Protein AF-A0A3S3U483-F1 (afdb_monomer)

pLDDT: mean 70.17, std 15.31, range [27.09, 84.0]

Organism: NCBI:txid2499852

Foldseek 3Di:
DDDEPQADADPVVQVCCCVVPVDHPNQCPVQPPPPQKDKDWDPVDPPVDIWIWMWGQRPNDTDIDTRNRPDDPPDPPDD

InterPro domains:
  IPR007460 Ribonuclease toxin, BrnT, of type II toxin-antitoxin system [PF04365] (9-61)
  IPR038573 Ribonuclease toxin BrnT superfamily [G3DSA:3.10.450.530] (2-79)

Mean predicted aligned error: 8.85 Å

Nearest PDB structures (foldseek):
  8qdx-assembly1_B  TM=6.179E-01  e=3.124E+00  Escherichia coli
  8qqs-assembly1_B  TM=6.066E-01  e=5.582E+00  Escherichia coli
  8qqu-assembly1_D  TM=3.897E-01  e=4.906E+00  Escherichia coli

Sequence (79 aa):
MGEGERTVWDDPKNEANILGRHIDFADLDEAFDGRFVVVAEDRR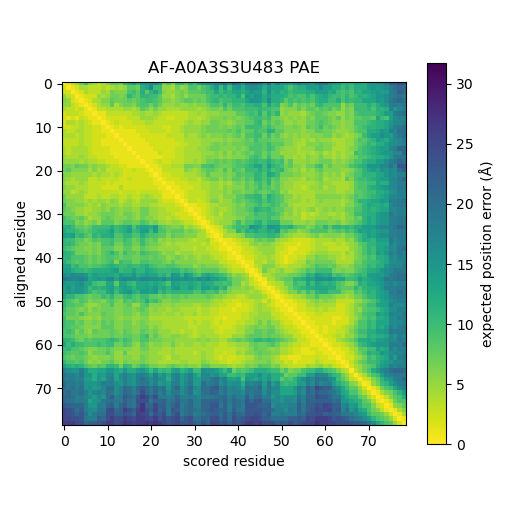RDYGERRFNMLVAVRGVIRFLDDSFKNRITSPRGA

Solvent-accessible surface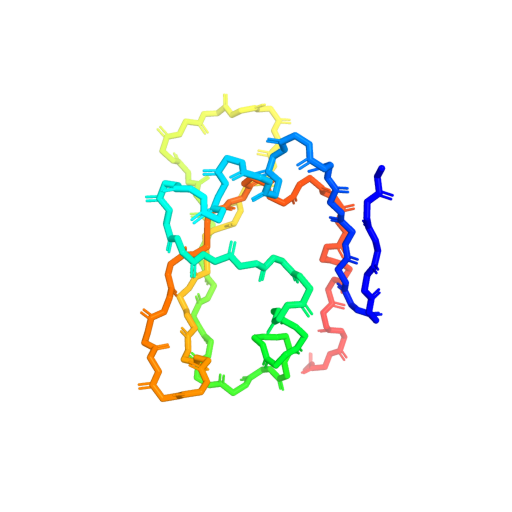 area (backbone atoms only — not comparable to full-atom values): 5057 Å² total; per-residue (Å²): 111,47,74,48,98,75,46,60,48,52,48,78,56,37,53,50,31,36,73,76,66,72,42,57,67,76,72,40,58,64,47,71,71,66,55,71,55,47,79,43,74,50,76,90,60,91,74,90,61,93,37,46,34,36,39,26,46,47,98,87,40,82,44,82,45,64,52,81,60,68,83,70,86,73,72,83,86,83,131

Secondary structure (DSSP, 8-state):
-EE-SS-EE-HHHHHHHHHHH---GGGGGGGGSSTTEEEEEE-SS--SS-EEEEEEEETTEEEEE-TTS-S--------

Radius of gyration: 12.54 Å; Cα contacts (8 Å, |Δi|>4): 93; chains: 1; bounding box: 26×37×30 Å

Structure (mmCIF, N/CA/C/O backbone):
data_AF-A0A3S3U483-F1
#
_entry.id   AF-A0A3S3U483-F1
#
loop_
_atom_site.group_PDB
_atom_site.id
_atom_site.type_symbol
_atom_site.label_atom_id
_atom_site.label_alt_id
_atom_site.label_comp_id
_atom_site.label_asym_id
_atom_site.label_entity_id
_atom_site.label_seq_id
_atom_site.pdbx_PDB_ins_code
_atom_site.Cartn_x
_atom_site.Cartn_y
_atom_site.Cartn_z
_atom_site.occupancy
_atom_site.B_iso_or_equiv
_atom_site.auth_seq_id
_atom_site.auth_comp_id
_atom_site.auth_asym_id
_atom_site.auth_atom_id
_atom_site.pdbx_PDB_model_num
ATOM 1 N N . MET A 1 1 ? 13.507 9.348 4.066 1.00 63.81 1 MET A N 1
ATOM 2 C CA . MET A 1 1 ? 13.063 7.978 3.771 1.00 63.81 1 MET A CA 1
ATOM 3 C C . MET A 1 1 ? 12.403 7.506 5.042 1.00 63.81 1 MET A C 1
ATOM 5 O O . MET A 1 1 ? 13.043 7.585 6.087 1.00 63.81 1 MET A O 1
ATOM 9 N N . GLY A 1 2 ? 11.133 7.132 4.957 1.00 68.38 2 GLY A N 1
ATOM 10 C CA . GLY A 1 2 ? 10.317 6.737 6.090 1.00 68.38 2 GLY A CA 1
ATOM 11 C C . GLY A 1 2 ? 10.238 5.223 6.175 1.00 68.38 2 GLY A C 1
ATOM 12 O O . GLY A 1 2 ? 10.297 4.522 5.161 1.00 68.38 2 GLY A O 1
ATOM 13 N N . GLU A 1 3 ? 10.128 4.728 7.397 1.00 72.88 3 GLU A N 1
ATOM 14 C CA . GLU A 1 3 ? 10.015 3.308 7.698 1.00 72.88 3 GLU A CA 1
ATOM 15 C C . GLU A 1 3 ? 8.916 3.079 8.742 1.00 72.88 3 GLU A C 1
ATOM 17 O O . GLU A 1 3 ? 8.743 3.870 9.670 1.00 72.88 3 GLU A O 1
ATOM 22 N N . GLY A 1 4 ? 8.158 2.004 8.550 1.00 67.69 4 GLY A N 1
ATOM 23 C CA . GLY A 1 4 ? 7.185 1.435 9.479 1.00 67.69 4 GLY A CA 1
ATOM 24 C C . GLY A 1 4 ? 7.549 -0.017 9.798 1.00 67.69 4 GLY A C 1
ATOM 25 O O . GLY A 1 4 ? 8.591 -0.511 9.363 1.00 67.69 4 GLY A O 1
ATOM 26 N N . GLU A 1 5 ? 6.701 -0.739 10.536 1.00 70.62 5 GLU A N 1
ATOM 27 C CA . GLU A 1 5 ? 7.025 -2.110 10.959 1.00 70.62 5 GLU A CA 1
ATOM 28 C C . GLU A 1 5 ? 7.145 -3.063 9.755 1.00 70.62 5 GLU A C 1
ATOM 30 O O . GLU A 1 5 ? 7.997 -3.957 9.742 1.00 70.62 5 GLU A O 1
ATOM 35 N N . ARG A 1 6 ? 6.308 -2.874 8.722 1.00 67.50 6 ARG A N 1
ATOM 36 C CA . ARG A 1 6 ? 6.266 -3.734 7.521 1.00 67.50 6 ARG A CA 1
ATOM 37 C C . ARG A 1 6 ? 6.434 -2.979 6.207 1.00 67.50 6 ARG A C 1
ATOM 39 O O . ARG A 1 6 ? 6.300 -3.573 5.137 1.00 67.50 6 ARG A O 1
ATOM 46 N N . THR A 1 7 ? 6.732 -1.687 6.269 1.00 70.12 7 THR A N 1
ATOM 47 C CA . THR A 1 7 ? 6.716 -0.785 5.114 1.00 70.12 7 THR A CA 1
ATOM 48 C C . THR A 1 7 ? 7.928 0.139 5.106 1.00 70.12 7 THR A C 1
ATOM 50 O O . THR A 1 7 ? 8.390 0.596 6.143 1.00 70.12 7 THR A O 1
ATOM 53 N N . VAL A 1 8 ? 8.460 0.418 3.917 1.00 74.31 8 VAL A N 1
ATOM 54 C CA . VAL A 1 8 ? 9.526 1.407 3.695 1.00 74.31 8 VAL A CA 1
ATOM 55 C C . VAL A 1 8 ? 9.116 2.259 2.505 1.00 74.31 8 VAL A C 1
ATOM 57 O O . VAL A 1 8 ? 8.569 1.737 1.529 1.00 74.31 8 VAL A O 1
ATOM 60 N N . TRP A 1 9 ? 9.350 3.566 2.580 1.00 77.38 9 TRP A N 1
ATOM 61 C CA . TRP A 1 9 ? 8.934 4.494 1.537 1.00 77.38 9 TRP A CA 1
ATOM 62 C C . TRP A 1 9 ? 9.829 5.730 1.416 1.00 77.38 9 TRP A C 1
ATOM 64 O O . TRP A 1 9 ? 10.566 6.118 2.322 1.00 77.38 9 TRP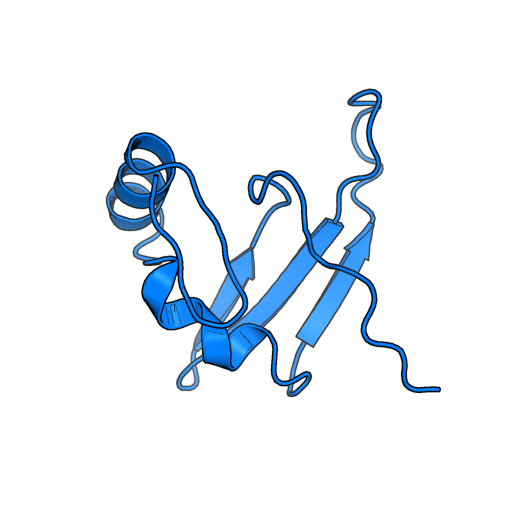 A O 1
ATOM 74 N N . ASP A 1 10 ? 9.715 6.399 0.272 1.00 77.88 10 ASP A N 1
ATOM 75 C CA . ASP A 1 10 ? 10.325 7.705 0.034 1.00 77.88 10 ASP A CA 1
ATOM 76 C C . ASP A 1 10 ? 9.406 8.828 0.545 1.00 77.88 10 ASP A C 1
ATOM 78 O O . ASP A 1 10 ? 8.231 8.883 0.182 1.00 77.88 10 ASP A O 1
ATOM 82 N N . ASP A 1 11 ? 9.922 9.761 1.347 1.00 79.69 11 ASP A N 1
ATOM 83 C CA . ASP A 1 11 ? 9.106 10.832 1.957 1.00 79.69 11 ASP A CA 1
ATOM 84 C C . ASP A 1 11 ? 8.396 11.721 0.925 1.00 79.69 11 ASP A C 1
ATOM 86 O O . ASP A 1 11 ? 7.187 11.906 1.065 1.00 79.69 11 ASP A O 1
ATOM 90 N N . PRO A 1 12 ? 9.053 12.179 -0.168 1.00 80.50 12 PRO A N 1
ATOM 91 C CA . PRO A 1 12 ? 8.374 12.982 -1.192 1.00 80.50 12 PRO A CA 1
ATOM 92 C C . PRO A 1 12 ? 7.192 12.242 -1.829 1.00 80.50 12 PRO A C 1
ATOM 94 O O . PRO A 1 12 ? 6.238 12.837 -2.327 1.00 80.50 12 PRO A O 1
ATOM 97 N N . LYS A 1 13 ? 7.260 10.911 -1.823 1.00 74.38 13 LYS A N 1
ATOM 98 C CA . LYS A 1 13 ? 6.229 10.040 -2.362 1.00 74.38 13 LYS A CA 1
ATOM 99 C C . LYS A 1 13 ? 5.088 9.821 -1.378 1.00 74.38 13 LYS A C 1
ATOM 101 O O . LYS A 1 13 ? 3.936 9.783 -1.808 1.00 74.38 13 LYS A O 1
ATOM 106 N N . ASN A 1 14 ? 5.398 9.705 -0.087 1.00 79.25 14 ASN A N 1
ATOM 107 C CA . ASN A 1 14 ? 4.380 9.667 0.957 1.00 79.25 14 ASN A CA 1
ATOM 108 C C . ASN A 1 14 ? 3.598 10.981 0.989 1.00 79.25 14 ASN A C 1
ATOM 110 O O . ASN A 1 14 ? 2.376 10.960 0.929 1.00 79.25 14 ASN A O 1
ATOM 114 N N . GLU A 1 15 ? 4.286 12.125 0.954 1.00 80.62 15 GLU A N 1
ATOM 115 C CA . GLU A 1 15 ? 3.643 13.443 0.888 1.00 80.62 15 GLU A CA 1
ATOM 116 C C . GLU A 1 15 ? 2.706 13.560 -0.320 1.00 80.62 15 GLU A C 1
ATOM 118 O O . GLU A 1 15 ? 1.547 13.953 -0.175 1.00 80.62 15 GLU A O 1
ATOM 123 N N . ALA A 1 16 ? 3.156 13.141 -1.508 1.00 79.25 16 ALA A N 1
ATOM 124 C CA . ALA A 1 16 ? 2.315 13.130 -2.702 1.00 79.25 16 ALA A CA 1
ATOM 125 C C . ALA A 1 16 ? 1.076 12.225 -2.554 1.00 79.25 16 ALA A C 1
ATOM 127 O O . ALA A 1 16 ? 0.002 12.569 -3.049 1.00 79.25 16 ALA A O 1
ATOM 128 N N . ASN A 1 17 ? 1.191 11.089 -1.861 1.00 77.69 17 ASN A N 1
ATOM 129 C CA . ASN A 1 17 ? 0.062 10.192 -1.610 1.00 77.69 17 ASN A CA 1
ATOM 130 C C . ASN A 1 17 ? -0.890 10.697 -0.523 1.00 77.69 17 ASN A C 1
ATOM 132 O O . ASN A 1 17 ? -2.104 10.546 -0.673 1.00 77.69 17 ASN A O 1
ATOM 136 N N . ILE A 1 18 ? -0.386 11.355 0.517 1.00 82.06 18 ILE A N 1
ATOM 137 C CA . ILE A 1 18 ? -1.216 12.026 1.520 1.00 82.06 18 ILE A CA 1
ATOM 138 C C . ILE A 1 18 ? -2.023 13.142 0.847 1.00 82.06 18 ILE A C 1
ATOM 140 O O . ILE A 1 18 ? -3.234 13.232 1.046 1.00 82.06 18 ILE A O 1
ATOM 144 N N . LEU A 1 19 ? -1.382 13.942 -0.010 1.00 81.31 19 LEU A N 1
ATOM 145 C CA . LEU A 1 19 ? -2.027 15.051 -0.717 1.00 81.31 19 LEU A CA 1
ATOM 146 C C . LEU A 1 19 ? -2.999 14.583 -1.807 1.00 81.31 19 LEU A C 1
ATOM 148 O O . LEU A 1 19 ? -4.088 15.132 -1.937 1.00 81.31 19 LEU A O 1
ATOM 152 N N . GLY A 1 20 ? -2.611 13.588 -2.607 1.00 79.06 20 GLY A N 1
ATOM 153 C CA . GLY A 1 20 ? -3.397 13.146 -3.761 1.00 79.06 20 GLY A CA 1
ATOM 154 C C . GLY A 1 20 ? -4.443 12.080 -3.445 1.00 79.06 20 GLY A C 1
ATOM 155 O O . GLY A 1 20 ? -5.401 11.920 -4.200 1.00 79.06 20 GLY A O 1
ATOM 156 N N . ARG A 1 21 ? -4.245 11.303 -2.374 1.00 74.69 21 ARG A N 1
ATOM 157 C CA . ARG A 1 21 ? -5.040 10.100 -2.077 1.00 74.69 21 ARG A CA 1
ATOM 158 C C . ARG A 1 21 ? -5.429 9.955 -0.609 1.00 74.69 21 ARG A C 1
ATOM 160 O O . ARG A 1 21 ? -6.135 9.003 -0.284 1.00 74.69 21 ARG A O 1
ATOM 167 N N . HIS A 1 22 ? -4.998 10.868 0.267 1.00 79.81 22 HIS A N 1
ATOM 168 C CA . HIS A 1 22 ? -5.258 10.818 1.711 1.00 79.81 22 HIS A CA 1
ATOM 169 C C . HIS A 1 22 ? -4.849 9.478 2.348 1.00 79.81 22 HIS A C 1
ATOM 171 O O . HIS A 1 22 ? -5.541 8.922 3.209 1.00 79.81 22 HIS A O 1
ATOM 177 N N . ILE A 1 23 ? -3.732 8.929 1.870 1.00 75.38 23 ILE A N 1
ATOM 178 C CA . ILE A 1 23 ? -3.115 7.711 2.392 1.00 75.38 23 ILE A CA 1
ATOM 179 C C . ILE A 1 23 ? -1.745 8.098 2.926 1.00 75.38 23 ILE A C 1
ATOM 181 O O . I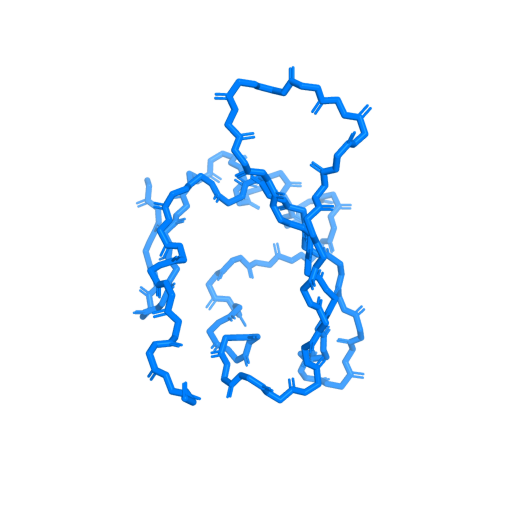LE A 1 23 ? -0.899 8.530 2.147 1.00 75.38 23 ILE A O 1
ATOM 185 N N . ASP A 1 24 ? -1.548 7.908 4.227 1.00 81.25 24 ASP A N 1
ATOM 186 C CA . ASP A 1 24 ? -0.222 7.875 4.831 1.00 81.25 24 ASP A CA 1
ATOM 187 C C . ASP A 1 24 ? 0.281 6.431 4.820 1.00 81.25 24 ASP A C 1
ATOM 189 O O . ASP A 1 24 ? -0.437 5.504 5.204 1.00 81.25 24 ASP A O 1
ATOM 193 N N . PHE A 1 25 ? 1.506 6.228 4.353 1.00 75.75 25 PHE A N 1
ATOM 194 C CA . PHE A 1 25 ? 2.146 4.923 4.347 1.00 75.75 25 PHE A CA 1
ATOM 195 C C . PHE A 1 25 ? 2.431 4.377 5.744 1.00 75.75 25 PHE A C 1
ATOM 197 O O . PHE A 1 25 ? 2.389 3.160 5.915 1.00 75.75 25 PHE A O 1
ATOM 204 N N . ALA A 1 26 ? 2.617 5.242 6.743 1.00 80.31 26 ALA A N 1
ATOM 205 C CA . ALA A 1 26 ? 2.791 4.812 8.129 1.00 80.31 26 ALA A CA 1
ATOM 206 C C . ALA A 1 26 ? 1.545 4.101 8.695 1.00 80.31 26 ALA A C 1
ATOM 208 O O . ALA A 1 26 ? 1.654 3.261 9.583 1.00 80.31 26 ALA A O 1
ATOM 209 N N . ASP A 1 27 ? 0.360 4.391 8.149 1.00 76.88 27 ASP A N 1
ATOM 210 C CA . ASP A 1 27 ? -0.911 3.787 8.563 1.00 76.88 27 ASP A CA 1
ATOM 211 C C . ASP A 1 27 ? -1.202 2.442 7.868 1.00 76.88 27 ASP A C 1
ATOM 213 O O . ASP A 1 27 ? -2.223 1.806 8.142 1.00 76.88 27 ASP A O 1
ATOM 217 N N . LEU A 1 28 ? -0.339 1.994 6.949 1.00 76.06 28 LEU A N 1
ATOM 218 C CA . LEU A 1 28 ? -0.595 0.802 6.138 1.00 76.06 28 LEU A CA 1
ATOM 219 C C . LEU A 1 28 ? -0.186 -0.513 6.797 1.00 76.06 28 LEU A C 1
ATOM 221 O O . LEU A 1 28 ? -0.452 -1.554 6.210 1.00 76.06 28 LEU A O 1
ATOM 225 N N . ASP A 1 29 ? 0.392 -0.529 7.998 1.00 76.25 29 ASP A N 1
ATOM 226 C CA . ASP A 1 29 ? 0.778 -1.794 8.646 1.00 76.25 29 ASP A CA 1
ATOM 227 C C . ASP A 1 29 ? -0.409 -2.765 8.836 1.00 76.25 29 ASP A C 1
ATOM 229 O O . ASP A 1 29 ? -0.224 -3.981 8.736 1.00 76.25 29 ASP A O 1
ATOM 233 N N . GLU A 1 30 ? -1.632 -2.246 9.023 1.00 71.94 30 GLU A N 1
ATOM 234 C CA . GLU A 1 30 ? -2.875 -3.040 9.053 1.00 71.94 30 GLU A CA 1
ATOM 235 C C .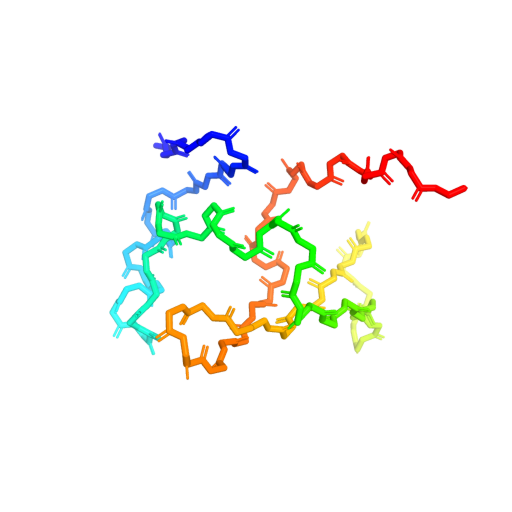 GLU A 1 30 ? -3.183 -3.678 7.690 1.00 71.94 30 GLU A C 1
ATOM 237 O O . GLU A 1 30 ? -3.655 -4.808 7.634 1.00 71.94 30 GLU A O 1
ATOM 242 N N . ALA A 1 31 ? -2.847 -3.012 6.580 1.00 72.56 31 ALA A N 1
ATOM 243 C CA . ALA A 1 31 ? -3.076 -3.548 5.239 1.00 72.56 31 ALA A CA 1
ATOM 244 C C . ALA A 1 31 ? -2.275 -4.829 4.954 1.00 72.56 31 ALA A C 1
ATOM 246 O O . ALA A 1 31 ? -2.649 -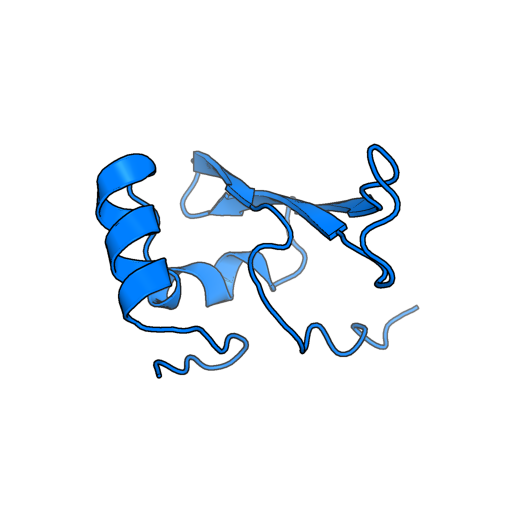5.622 4.088 1.00 72.56 31 ALA A O 1
ATOM 247 N N . PHE A 1 32 ? -1.170 -5.033 5.673 1.00 71.19 32 PHE A N 1
ATOM 248 C CA . PHE A 1 32 ? -0.293 -6.191 5.508 1.00 71.19 32 PHE A CA 1
ATOM 249 C C . PHE A 1 32 ? -0.611 -7.336 6.477 1.00 71.19 32 PHE A C 1
ATOM 251 O O . PHE A 1 32 ? 0.128 -8.318 6.512 1.00 71.19 32 PHE A O 1
ATOM 258 N N . ASP A 1 33 ? -1.706 -7.257 7.240 1.00 74.56 33 ASP A N 1
ATOM 259 C CA . ASP A 1 33 ? -2.132 -8.334 8.142 1.00 74.56 33 ASP A CA 1
ATOM 260 C C . ASP A 1 33 ? -2.817 -9.516 7.416 1.00 74.56 33 ASP A C 1
ATOM 262 O O . ASP A 1 33 ? -3.099 -10.552 8.021 1.00 74.56 33 ASP A O 1
ATOM 266 N N . GLY A 1 34 ? -3.050 -9.377 6.105 1.00 66.31 34 GLY A N 1
ATOM 267 C CA . GLY A 1 34 ? -3.625 -10.404 5.237 1.00 66.31 34 GLY A CA 1
ATOM 268 C C . GLY A 1 34 ? -5.155 -10.469 5.249 1.00 66.31 34 GLY A C 1
ATOM 269 O O . GLY A 1 34 ? -5.732 -11.269 4.507 1.00 66.31 34 GLY A O 1
ATOM 270 N N . ARG A 1 35 ? -5.844 -9.645 6.045 1.00 71.56 35 ARG A N 1
ATOM 271 C CA . ARG A 1 35 ? -7.309 -9.600 6.077 1.00 71.56 35 ARG A CA 1
ATOM 272 C C . ARG A 1 35 ? -7.837 -8.669 4.992 1.00 71.56 35 ARG A C 1
ATOM 274 O O . ARG A 1 35 ? -7.377 -7.549 4.818 1.00 71.56 35 ARG A O 1
ATOM 281 N N . PHE A 1 36 ? -8.837 -9.149 4.251 1.00 76.88 36 PHE A N 1
ATOM 282 C CA . PHE A 1 36 ? -9.522 -8.386 3.196 1.00 76.88 36 PHE A CA 1
ATOM 283 C C . PHE A 1 36 ? -8.582 -7.777 2.143 1.00 76.88 36 PHE A C 1
ATOM 285 O O . PHE A 1 36 ? -8.859 -6.699 1.614 1.00 76.88 36 PHE A O 1
ATOM 292 N N . VAL A 1 37 ? -7.486 -8.474 1.832 1.00 80.69 37 VAL A N 1
ATOM 293 C CA . VAL A 1 37 ? -6.509 -8.053 0.829 1.00 80.69 37 VAL A CA 1
ATOM 294 C C . VAL A 1 37 ? -6.696 -8.829 -0.474 1.00 80.69 37 VAL A C 1
ATOM 296 O O . VAL A 1 37 ? -6.820 -10.053 -0.485 1.00 80.69 37 VAL A O 1
ATOM 299 N N . VAL A 1 38 ? -6.693 -8.113 -1.593 1.00 81.38 38 VAL A N 1
ATOM 300 C CA . VAL A 1 38 ? -6.600 -8.678 -2.939 1.00 81.38 38 VAL A CA 1
ATOM 301 C C . VAL A 1 38 ? -5.343 -8.115 -3.580 1.00 81.38 38 VAL A C 1
ATOM 303 O O . VAL A 1 38 ? -5.219 -6.902 -3.734 1.00 81.38 38 VAL A O 1
ATOM 306 N N . VAL A 1 39 ? -4.421 -8.994 -3.966 1.00 82.56 39 VAL A N 1
ATOM 307 C CA . VAL A 1 39 ? -3.180 -8.626 -4.655 1.00 82.56 39 VAL A CA 1
ATOM 308 C C . VAL A 1 39 ? -3.246 -9.135 -6.088 1.00 82.56 39 VAL A C 1
ATOM 310 O O . VAL A 1 39 ? -3.525 -10.310 -6.323 1.00 82.56 39 VAL A O 1
ATOM 313 N N . ALA A 1 40 ? -2.985 -8.257 -7.050 1.00 82.19 40 ALA A N 1
ATOM 314 C CA . ALA A 1 40 ? -2.956 -8.584 -8.467 1.00 82.19 40 ALA A CA 1
ATOM 315 C C . ALA A 1 40 ? -1.674 -8.047 -9.103 1.00 82.19 40 ALA A C 1
ATOM 317 O O . ALA A 1 40 ? -1.296 -6.901 -8.886 1.00 82.19 40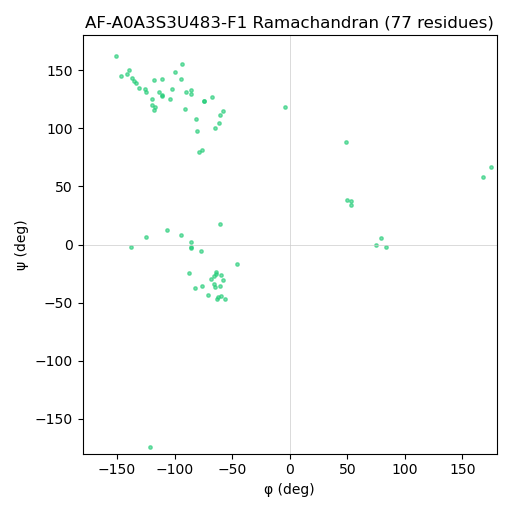 ALA A O 1
ATOM 318 N N . GLU A 1 41 ? -1.011 -8.866 -9.915 1.00 81.44 41 GLU A N 1
ATOM 319 C CA . GLU A 1 41 ? 0.144 -8.417 -10.694 1.00 81.44 41 GLU A CA 1
ATOM 320 C C . GLU A 1 41 ? -0.301 -7.405 -11.759 1.00 81.44 41 GLU A C 1
ATOM 322 O O . GLU A 1 41 ? -1.212 -7.674 -12.550 1.00 81.44 41 GLU A O 1
ATOM 327 N N . ASP A 1 42 ? 0.338 -6.237 -11.789 1.00 77.81 42 ASP A N 1
ATOM 328 C CA . ASP A 1 42 ? 0.133 -5.249 -12.838 1.00 77.81 42 ASP A CA 1
ATOM 329 C C . ASP A 1 42 ? 0.973 -5.615 -14.063 1.00 77.81 42 ASP A C 1
ATOM 331 O O . ASP A 1 42 ? 2.197 -5.492 -14.072 1.00 77.81 42 ASP A O 1
ATOM 335 N N . ARG A 1 43 ? 0.285 -6.066 -15.113 1.00 79.31 43 ARG A N 1
ATOM 336 C CA . ARG A 1 43 ? 0.878 -6.423 -16.409 1.00 79.31 43 ARG A CA 1
ATOM 337 C C . ARG A 1 43 ? 0.571 -5.402 -17.506 1.00 79.31 43 ARG A C 1
ATOM 339 O O . ARG A 1 43 ? 0.758 -5.696 -18.682 1.00 79.31 43 ARG A O 1
ATOM 346 N N . ARG A 1 44 ? 0.045 -4.218 -17.160 1.00 77.56 44 ARG A N 1
ATOM 347 C CA . ARG A 1 44 ? -0.407 -3.219 -18.150 1.00 77.56 44 ARG A CA 1
ATOM 348 C C . ARG A 1 44 ? 0.746 -2.609 -18.939 1.00 77.56 44 ARG A C 1
ATOM 350 O O . ARG A 1 44 ? 0.540 -2.185 -20.074 1.00 77.56 44 ARG A O 1
ATOM 357 N N . ARG A 1 45 ? 1.936 -2.519 -18.342 1.00 68.06 45 ARG A N 1
ATOM 358 C CA . ARG A 1 45 ? 3.167 -2.092 -19.015 1.00 68.06 45 ARG A CA 1
ATOM 359 C C . ARG A 1 45 ? 4.334 -2.927 -18.521 1.00 68.06 45 ARG A C 1
ATOM 361 O O . ARG A 1 45 ? 4.373 -3.303 -17.352 1.00 68.06 45 ARG A O 1
ATOM 368 N N . ASP A 1 46 ? 5.285 -3.166 -19.412 1.00 69.38 46 ASP A N 1
ATOM 369 C CA . ASP A 1 46 ? 6.556 -3.767 -19.040 1.00 69.38 46 ASP A CA 1
ATOM 370 C C . ASP A 1 46 ? 7.461 -2.677 -18.459 1.00 69.38 46 ASP A C 1
ATOM 372 O O . ASP A 1 46 ? 8.039 -1.860 -19.177 1.00 69.38 46 ASP A O 1
ATOM 376 N N . TYR A 1 47 ? 7.488 -2.604 -17.130 1.00 67.94 47 TYR A N 1
ATOM 377 C CA . TYR A 1 47 ? 8.324 -1.662 -16.390 1.00 67.94 47 TYR A CA 1
ATOM 378 C C . TYR A 1 47 ? 9.746 -2.206 -16.155 1.00 67.94 47 TYR A C 1
ATOM 380 O O . TYR A 1 47 ? 10.538 -1.536 -15.496 1.00 67.94 47 TYR A O 1
ATOM 388 N N . GLY A 1 48 ? 10.078 -3.402 -16.664 1.00 71.62 48 GLY A N 1
ATOM 389 C CA . GLY A 1 48 ? 11.343 -4.094 -16.385 1.00 71.62 48 GLY A CA 1
ATOM 390 C C . GLY A 1 48 ? 11.424 -4.721 -14.985 1.00 71.62 48 GLY A C 1
ATOM 391 O O . GLY A 1 48 ? 12.421 -5.354 -14.647 1.00 71.62 48 GLY A O 1
ATOM 392 N N . GLU A 1 49 ? 10.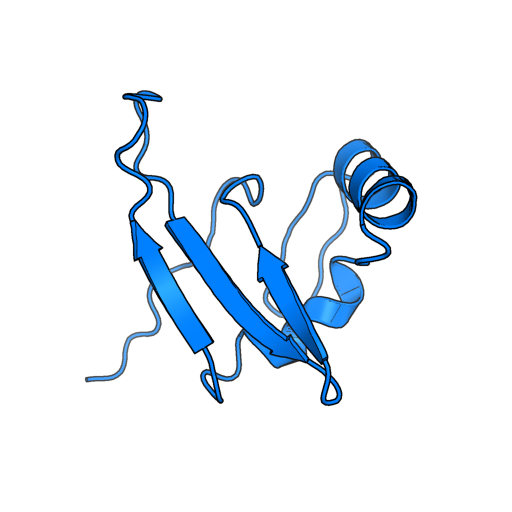371 -4.576 -14.179 1.00 70.56 49 GLU A N 1
ATOM 393 C CA . GLU A 1 49 ? 10.212 -5.145 -12.841 1.00 70.56 49 GLU A CA 1
ATOM 394 C C . GLU A 1 49 ? 8.770 -5.642 -12.654 1.00 70.56 49 GLU A C 1
ATOM 396 O O . GLU A 1 49 ? 7.834 -5.114 -13.262 1.00 70.56 49 GLU A O 1
ATOM 401 N N . ARG A 1 50 ? 8.581 -6.678 -11.825 1.00 72.06 50 ARG A N 1
ATOM 402 C CA . ARG A 1 50 ? 7.241 -7.188 -11.501 1.00 72.06 50 ARG A CA 1
ATOM 403 C C . ARG A 1 50 ? 6.561 -6.220 -10.549 1.00 72.06 50 ARG A C 1
ATOM 405 O O . ARG A 1 50 ? 7.092 -5.978 -9.470 1.00 72.06 50 ARG A O 1
ATOM 412 N N . ARG A 1 51 ? 5.383 -5.737 -10.938 1.00 75.00 51 ARG A N 1
ATOM 413 C CA . ARG A 1 51 ? 4.600 -4.789 -10.151 1.00 75.00 51 ARG A CA 1
ATOM 414 C C . ARG A 1 51 ? 3.330 -5.417 -9.610 1.00 75.00 51 ARG A C 1
ATOM 416 O O . ARG A 1 51 ? 2.695 -6.195 -10.319 1.00 75.00 51 ARG A O 1
ATOM 423 N N . PHE A 1 52 ? 2.929 -5.068 -8.391 1.00 79.06 52 PHE A N 1
ATOM 424 C CA . PHE A 1 52 ? 1.683 -5.555 -7.798 1.00 79.06 52 PHE A CA 1
ATOM 425 C C . PHE A 1 52 ? 0.776 -4.413 -7.346 1.00 79.06 52 PHE A C 1
ATOM 427 O O . PHE A 1 52 ? 1.179 -3.509 -6.626 1.00 79.06 52 PHE A O 1
ATOM 434 N N . ASN A 1 53 ? -0.490 -4.495 -7.738 1.00 79.94 53 ASN A N 1
ATOM 435 C CA . ASN A 1 53 ? -1.550 -3.660 -7.202 1.00 79.94 53 ASN A CA 1
ATOM 436 C C . ASN A 1 53 ? -2.245 -4.397 -6.060 1.00 79.94 53 ASN A C 1
ATOM 438 O O . ASN A 1 53 ? -2.485 -5.604 -6.137 1.00 79.94 53 ASN A O 1
ATOM 442 N N . MET A 1 54 ? -2.614 -3.655 -5.027 1.00 81.69 54 MET A N 1
ATOM 443 C CA . MET A 1 54 ? -3.303 -4.172 -3.859 1.00 81.69 54 MET A CA 1
ATOM 444 C C . MET A 1 54 ? -4.590 -3.382 -3.605 1.00 81.69 54 MET A C 1
ATOM 446 O O . MET A 1 54 ? -4.613 -2.153 -3.635 1.00 81.69 54 MET A O 1
ATOM 450 N N . LEU A 1 55 ? -5.675 -4.108 -3.351 1.00 84.00 55 LEU A N 1
ATOM 451 C CA . LEU A 1 55 ? -6.919 -3.587 -2.794 1.00 84.00 55 LEU A CA 1
ATOM 452 C C . LEU A 1 55 ? -7.064 -4.134 -1.385 1.00 84.00 55 LEU A C 1
ATOM 454 O O . LEU A 1 55 ? -6.969 -5.343 -1.189 1.00 84.00 55 LEU A O 1
ATOM 458 N N . VAL A 1 56 ? -7.291 -3.256 -0.419 1.00 83.44 56 VAL A N 1
ATOM 459 C CA . VAL A 1 56 ? -7.318 -3.638 0.993 1.00 83.44 56 VAL A CA 1
ATOM 460 C C . VAL A 1 56 ? -8.318 -2.798 1.770 1.00 83.44 56 VAL A C 1
ATOM 462 O O . VAL A 1 56 ? -8.508 -1.620 1.467 1.00 83.44 56 VAL A O 1
ATOM 465 N N . ALA A 1 57 ? -8.969 -3.394 2.765 1.00 82.81 57 ALA A N 1
ATOM 466 C CA . ALA A 1 57 ? -9.782 -2.656 3.721 1.00 82.81 57 ALA A CA 1
ATOM 467 C C . ALA A 1 57 ? -8.917 -2.246 4.919 1.00 82.81 57 ALA A C 1
ATOM 469 O O . ALA A 1 57 ? -8.442 -3.104 5.651 1.00 82.81 57 ALA A O 1
ATOM 470 N N . VAL A 1 58 ? -8.740 -0.942 5.130 1.00 77.69 58 VAL A N 1
ATOM 471 C CA . VAL A 1 58 ? -8.023 -0.387 6.290 1.00 77.69 58 VAL A CA 1
ATOM 472 C C . VAL A 1 58 ? -8.992 0.488 7.062 1.00 77.69 58 VAL A C 1
ATOM 474 O O . VAL A 1 58 ? -9.612 1.382 6.474 1.00 77.69 58 VAL A O 1
ATOM 477 N N . ARG A 1 59 ? -9.170 0.217 8.363 1.00 79.69 59 ARG A N 1
ATOM 478 C CA . ARG A 1 59 ? -10.117 0.948 9.229 1.00 79.69 59 ARG A CA 1
ATOM 479 C C . ARG A 1 59 ? -11.531 1.065 8.620 1.00 79.69 59 ARG A C 1
ATOM 481 O O . ARG A 1 59 ? -12.181 2.103 8.716 1.00 79.69 59 ARG A O 1
ATOM 488 N N . GLY A 1 60 ?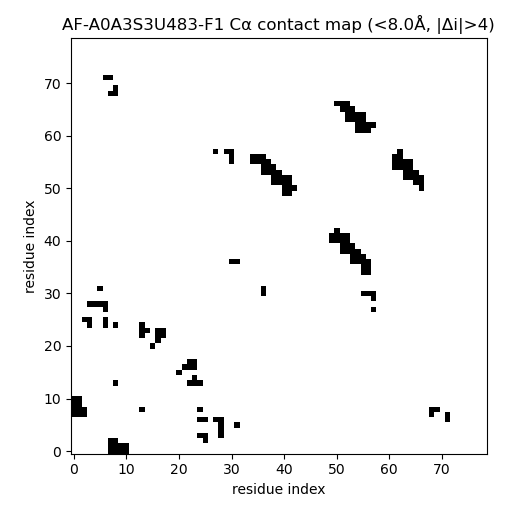 -11.998 0.010 7.944 1.00 78.06 60 GLY A N 1
ATOM 489 C CA . GLY A 1 60 ? -13.327 -0.046 7.314 1.00 78.06 60 GLY A CA 1
ATOM 490 C C . GLY A 1 60 ? -13.463 0.678 5.967 1.00 78.06 60 GLY A C 1
ATOM 491 O O . GLY A 1 60 ? -14.565 0.736 5.426 1.00 78.06 60 GLY A O 1
ATOM 492 N N . VAL A 1 61 ? -12.374 1.204 5.397 1.00 79.38 61 VAL A N 1
ATOM 493 C CA . VAL A 1 61 ? -12.368 1.876 4.088 1.00 79.38 61 VAL A CA 1
ATOM 494 C C . VAL A 1 61 ? -11.549 1.064 3.089 1.00 79.38 61 VAL A C 1
ATOM 496 O O . VAL A 1 61 ? -10.413 0.693 3.374 1.00 79.38 61 VAL A O 1
ATOM 499 N N . ILE A 1 62 ? -12.099 0.825 1.896 1.00 81.12 62 ILE A N 1
ATOM 500 C CA . ILE A 1 62 ? -11.365 0.169 0.806 1.00 81.12 62 ILE A CA 1
ATOM 501 C C . ILE A 1 62 ? -10.365 1.165 0.209 1.00 81.12 62 ILE A C 1
ATOM 503 O O . ILE A 1 62 ? -10.742 2.251 -0.236 1.00 81.12 62 ILE A O 1
ATOM 507 N N . ARG A 1 63 ? -9.086 0.790 0.188 1.00 81.00 63 ARG A N 1
ATOM 508 C CA . ARG A 1 63 ? -7.974 1.572 -0.359 1.00 81.00 63 ARG A CA 1
ATOM 509 C C . ARG A 1 63 ? -7.333 0.819 -1.521 1.00 81.00 63 ARG A C 1
ATOM 511 O O . ARG A 1 63 ? -7.181 -0.400 -1.476 1.00 81.00 63 ARG A O 1
ATOM 518 N N . PHE A 1 64 ? -6.949 1.568 -2.551 1.00 79.25 64 PHE A N 1
ATOM 519 C CA . PHE A 1 64 ? -6.169 1.067 -3.678 1.00 79.25 64 PHE A CA 1
ATOM 520 C C . PHE A 1 64 ? -4.717 1.520 -3.543 1.00 79.25 64 PHE A C 1
ATOM 522 O O . PHE A 1 64 ? -4.429 2.713 -3.426 1.00 79.25 64 PHE A O 1
ATOM 529 N N . LEU A 1 65 ? -3.816 0.551 -3.575 1.00 75.62 65 LEU A N 1
ATOM 530 C CA . LEU A 1 65 ? -2.380 0.705 -3.436 1.00 75.62 65 LEU A CA 1
ATOM 531 C C . LEU A 1 65 ? -1.754 0.223 -4.744 1.00 75.62 65 LEU A C 1
ATOM 533 O O . LEU A 1 65 ? -1.888 -0.947 -5.096 1.00 75.62 65 LEU A O 1
ATOM 537 N N . ASP A 1 66 ? -1.104 1.118 -5.483 1.00 73.88 66 ASP A N 1
ATOM 538 C CA . ASP A 1 66 ? -0.292 0.715 -6.635 1.00 73.88 66 ASP A CA 1
ATOM 539 C C . ASP A 1 66 ? 1.167 0.526 -6.232 1.00 73.88 66 ASP A C 1
ATOM 541 O O . ASP A 1 66 ? 1.629 1.145 -5.273 1.00 73.88 66 ASP A O 1
ATOM 545 N N . ASP A 1 67 ? 1.887 -0.297 -6.999 1.00 63.88 67 ASP A N 1
ATOM 546 C CA . ASP A 1 67 ? 3.297 -0.699 -6.828 1.00 63.88 67 ASP A CA 1
ATOM 547 C C . ASP A 1 67 ? 4.328 0.446 -6.880 1.00 63.88 67 ASP A C 1
ATOM 549 O O . ASP A 1 67 ? 5.537 0.282 -7.008 1.00 63.88 67 ASP A O 1
ATOM 553 N N . SER A 1 68 ? 3.866 1.667 -6.712 1.00 52.91 68 SER A N 1
ATOM 554 C CA . SER A 1 68 ? 4.656 2.755 -6.184 1.00 52.91 68 SER A CA 1
ATOM 555 C C . SER A 1 68 ? 5.475 2.394 -4.918 1.00 52.91 68 SER A C 1
ATOM 557 O O . SER A 1 68 ? 6.437 3.094 -4.599 1.00 52.91 68 SER A O 1
ATOM 559 N N . PHE A 1 69 ? 5.171 1.307 -4.217 1.00 51.44 69 PHE A N 1
ATOM 560 C CA . PHE A 1 69 ? 5.967 0.769 -3.114 1.00 51.44 69 PHE A CA 1
ATOM 561 C C . PHE A 1 69 ? 7.217 0.044 -3.625 1.00 51.44 69 PHE A C 1
ATOM 563 O O . PHE A 1 69 ? 7.248 -1.180 -3.735 1.00 51.44 69 PHE A O 1
ATOM 570 N N . LYS A 1 70 ? 8.275 0.795 -3.947 1.00 43.09 70 LYS A N 1
ATOM 571 C CA . LYS A 1 70 ? 9.553 0.191 -4.334 1.00 43.09 70 LYS A CA 1
ATOM 572 C C . LYS A 1 70 ? 10.078 -0.715 -3.215 1.00 43.09 70 LYS A C 1
ATOM 574 O O . LYS A 1 70 ? 10.466 -0.238 -2.160 1.00 43.09 70 LYS A O 1
ATOM 579 N N . ASN A 1 71 ? 10.147 -2.009 -3.529 1.00 39.00 71 ASN A N 1
ATOM 580 C CA . ASN A 1 71 ? 10.971 -3.044 -2.907 1.00 39.00 71 ASN A CA 1
ATOM 581 C C . ASN A 1 71 ? 10.930 -3.129 -1.375 1.00 39.00 71 ASN A C 1
ATOM 583 O O . ASN A 1 71 ? 11.828 -2.633 -0.703 1.00 39.00 71 ASN A O 1
ATOM 587 N N . ARG A 1 72 ? 9.973 -3.909 -0.852 1.00 41.91 72 ARG A N 1
ATOM 588 C CA . ARG A 1 72 ? 10.239 -5.182 -0.137 1.00 41.91 72 ARG A CA 1
ATOM 589 C C . ARG A 1 72 ? 8.940 -5.749 0.449 1.00 41.91 72 ARG A C 1
ATOM 591 O O . ARG A 1 72 ? 8.810 -5.907 1.654 1.00 41.91 72 ARG A O 1
ATOM 598 N N . ILE A 1 73 ? 8.000 -6.164 -0.403 1.00 37.78 73 ILE A N 1
ATOM 599 C CA . ILE A 1 73 ? 7.074 -7.234 -0.003 1.00 37.78 73 ILE A CA 1
ATOM 600 C C . ILE A 1 73 ? 7.866 -8.534 -0.164 1.00 37.78 73 ILE A C 1
ATOM 602 O O . ILE A 1 73 ? 7.793 -9.224 -1.180 1.00 37.78 73 ILE A O 1
ATOM 606 N N . THR A 1 74 ? 8.727 -8.842 0.811 1.00 30.05 74 THR A N 1
ATOM 607 C CA . THR A 1 74 ? 9.212 -10.214 0.968 1.00 30.05 74 THR A CA 1
ATOM 608 C C . THR A 1 74 ? 7.988 -11.062 1.262 1.00 30.05 74 THR A C 1
ATOM 610 O O . THR A 1 74 ? 7.436 -10.962 2.350 1.00 30.05 74 THR A O 1
ATOM 613 N N . SER A 1 75 ? 7.559 -11.813 0.245 1.00 27.09 75 SER A N 1
ATOM 614 C CA . SER A 1 75 ? 6.632 -12.945 0.279 1.00 27.09 75 SER A CA 1
ATOM 615 C C . SER A 1 75 ? 6.187 -13.343 1.698 1.00 27.09 75 SER A C 1
ATOM 617 O O . SER A 1 75 ? 7.054 -13.754 2.482 1.00 27.09 75 SER A O 1
ATOM 619 N N . PRO A 1 76 ? 4.887 -13.283 2.054 1.00 28.50 76 PRO A N 1
ATOM 620 C CA . PRO A 1 76 ? 4.426 -13.958 3.254 1.00 28.50 76 PRO A CA 1
ATOM 621 C C . PRO A 1 76 ? 4.631 -15.457 3.008 1.00 28.50 76 PRO A C 1
ATOM 623 O O . PRO A 1 76 ? 3.878 -16.095 2.276 1.00 28.50 76 PRO A O 1
ATOM 626 N N . ARG A 1 77 ? 5.708 -16.033 3.560 1.00 28.98 77 ARG A N 1
ATOM 627 C CA . ARG A 1 77 ? 5.815 -17.491 3.664 1.00 28.98 77 ARG A CA 1
ATOM 628 C C . ARG A 1 77 ? 4.638 -17.949 4.515 1.00 28.98 77 ARG A C 1
ATOM 630 O O . ARG A 1 77 ? 4.610 -17.655 5.707 1.00 28.98 77 ARG A O 1
ATOM 637 N N . GLY A 1 78 ? 3.695 -18.656 3.905 1.00 28.47 78 GLY A N 1
ATOM 638 C CA . GLY A 1 78 ? 2.546 -19.187 4.624 1.00 28.47 78 GLY A CA 1
ATOM 639 C C . GLY A 1 78 ? 1.435 -19.723 3.732 1.00 28.47 78 GLY A C 1
ATOM 640 O O . GLY A 1 78 ? 0.315 -19.238 3.838 1.00 28.47 78 GLY A O 1
ATOM 641 N N . ALA A 1 79 ? 1.752 -20.699 2.878 1.00 30.70 79 ALA A N 1
ATOM 642 C CA . ALA A 1 79 ? 0.916 -21.868 2.579 1.00 30.70 79 ALA A CA 1
ATOM 643 C C . ALA A 1 79 ? 1.787 -22.934 1.903 1.00 30.70 79 ALA A C 1
ATOM 645 O O . ALA A 1 79 ? 2.459 -22.584 0.905 1.00 30.70 79 ALA A O 1
#